Protein AF-A0A9E5HRY0-F1 (afdb_monomer_lite)

Sequence (60 aa):
DKDSDTKALEGDLSAALGMRVSVDHKMGTEAGSITISYKTLDQLDDLCALLSATNLDGSK

Radius of gyration: 13.55 Å; chains: 1; bounding box: 24×31×33 Å

Secondary structure (DSSP, 8-state):
---HHHHHHHHHHHHHHSSEEEEEE-TTSS-EEEEEE-SSHHHHHHHHHHHHHTT-TT--

pLDDT: mean 85.16, std 12.44, range [45.06, 94.38]

Structure (mmCIF, N/CA/C/O backbone):
data_AF-A0A9E5HRY0-F1
#
_entry.id   AF-A0A9E5HRY0-F1
#
loop_
_atom_site.group_PDB
_atom_site.id
_atom_site.type_symbol
_atom_site.label_atom_id
_atom_site.label_alt_id
_atom_site.label_comp_id
_atom_site.label_asym_id
_atom_site.label_entity_id
_atom_site.label_seq_id
_atom_site.pdbx_PDB_ins_code
_atom_site.Cartn_x
_atom_site.Cartn_y
_atom_site.Cartn_z
_atom_site.occupancy
_atom_site.B_iso_or_equiv
_atom_site.auth_seq_id
_atom_site.auth_comp_id
_atom_site.auth_asym_id
_atom_site.auth_atom_id
_atom_site.pdbx_PDB_model_num
ATOM 1 N N . ASP A 1 1 ? -0.619 5.491 -19.461 1.00 63.44 1 ASP A N 1
ATOM 2 C CA . ASP A 1 1 ? -1.721 4.571 -19.134 1.00 63.44 1 ASP A CA 1
ATOM 3 C C . ASP A 1 1 ? -1.200 3.423 -18.298 1.00 63.44 1 ASP A C 1
ATOM 5 O O . ASP A 1 1 ? -0.102 2.963 -18.578 1.00 63.44 1 ASP A O 1
ATOM 9 N N . LYS A 1 2 ? -1.952 2.999 -17.277 1.00 76.81 2 LYS A N 1
ATOM 10 C CA . LYS A 1 2 ? -1.685 1.736 -16.568 1.00 76.81 2 LYS A CA 1
ATOM 11 C C . LYS A 1 2 ? -2.328 0.586 -17.345 1.00 76.81 2 LYS A C 1
ATOM 13 O O . LYS A 1 2 ? -3.455 0.752 -17.827 1.00 76.81 2 LYS A O 1
ATOM 18 N N . ASP A 1 3 ? -1.627 -0.538 -17.448 1.00 84.69 3 ASP A N 1
ATOM 19 C CA . ASP A 1 3 ? -2.125 -1.768 -18.064 1.00 84.69 3 ASP A CA 1
ATOM 20 C C . ASP A 1 3 ? -3.307 -2.359 -17.272 1.00 84.69 3 ASP A C 1
ATOM 22 O O . ASP A 1 3 ? -3.559 -2.000 -16.116 1.00 84.69 3 ASP A O 1
ATOM 26 N N . SER A 1 4 ? -4.092 -3.212 -17.932 1.00 86.69 4 SER A N 1
ATOM 27 C CA . SER A 1 4 ? -5.274 -3.847 -17.337 1.00 86.69 4 SER A CA 1
ATOM 28 C C . SER A 1 4 ? -4.931 -4.696 -16.122 1.00 86.69 4 SER A C 1
ATOM 30 O O . SER A 1 4 ? -5.713 -4.731 -15.173 1.00 86.69 4 SER A O 1
ATOM 32 N N . ASP A 1 5 ? -3.768 -5.337 -16.141 1.00 87.00 5 ASP A N 1
ATOM 33 C CA . ASP A 1 5 ? -3.385 -6.342 -15.157 1.00 87.00 5 ASP A CA 1
ATOM 34 C C . ASP A 1 5 ? -2.993 -5.649 -13.846 1.00 87.00 5 ASP A C 1
ATOM 36 O O . ASP A 1 5 ? -3.482 -6.011 -12.776 1.00 87.00 5 ASP A O 1
ATOM 40 N N . THR A 1 6 ? -2.241 -4.546 -13.935 1.00 89.06 6 THR A N 1
ATOM 41 C CA . THR A 1 6 ? -1.944 -3.656 -12.805 1.00 89.06 6 THR A CA 1
ATOM 42 C C . THR A 1 6 ? -3.224 -3.097 -12.175 1.00 89.06 6 THR A C 1
ATOM 44 O O . THR A 1 6 ? -3.346 -3.070 -10.951 1.00 89.06 6 THR A O 1
ATOM 47 N N . LYS A 1 7 ? -4.208 -2.676 -12.984 1.00 89.94 7 LYS A N 1
ATOM 48 C CA . LYS A 1 7 ? -5.495 -2.165 -12.468 1.00 89.94 7 LYS A CA 1
ATOM 49 C C . LYS A 1 7 ? -6.319 -3.250 -11.770 1.00 89.94 7 LYS A C 1
ATOM 51 O O . LYS A 1 7 ? -6.969 -2.963 -10.767 1.00 89.94 7 LYS A O 1
ATOM 56 N N . ALA A 1 8 ? -6.313 -4.474 -12.296 1.00 92.19 8 ALA A N 1
ATOM 57 C CA . ALA A 1 8 ? -7.001 -5.601 -11.673 1.00 92.19 8 ALA A CA 1
ATOM 58 C C . ALA A 1 8 ? -6.375 -5.935 -10.311 1.00 92.19 8 ALA A C 1
ATOM 60 O O . ALA A 1 8 ? -7.088 -6.014 -9.313 1.00 92.19 8 ALA A O 1
ATOM 61 N N . LEU A 1 9 ? -5.040 -5.993 -10.250 1.00 90.75 9 LEU A N 1
ATOM 62 C CA . LEU A 1 9 ? -4.299 -6.248 -9.016 1.00 90.75 9 LEU A CA 1
ATOM 63 C C . LEU A 1 9 ? -4.594 -5.204 -7.926 1.00 90.75 9 LEU A C 1
ATOM 65 O O . LEU A 1 9 ? -4.783 -5.555 -6.764 1.00 90.75 9 LEU A O 1
ATOM 69 N N . GLU A 1 10 ? -4.672 -3.919 -8.287 1.00 92.75 10 GLU A N 1
ATOM 70 C CA . GLU A 1 10 ? -5.082 -2.855 -7.358 1.00 92.75 10 GLU A CA 1
ATOM 71 C C . GLU A 1 10 ? -6.476 -3.105 -6.769 1.00 92.75 10 GLU A C 1
ATOM 73 O O . GLU A 1 10 ? -6.685 -2.906 -5.569 1.00 92.75 10 GLU A O 1
ATOM 78 N N . GLY A 1 11 ? -7.426 -3.527 -7.608 1.00 92.62 11 GLY A N 1
ATOM 79 C CA . GLY A 1 11 ? -8.796 -3.833 -7.205 1.00 92.62 11 GLY A CA 1
ATOM 80 C C . GLY A 1 11 ? -8.864 -5.008 -6.236 1.00 92.62 11 GLY A C 1
ATOM 81 O O . GLY A 1 11 ? -9.461 -4.880 -5.166 1.00 92.62 11 GLY A O 1
ATOM 82 N N . ASP A 1 12 ? -8.192 -6.107 -6.570 1.00 92.06 12 ASP A N 1
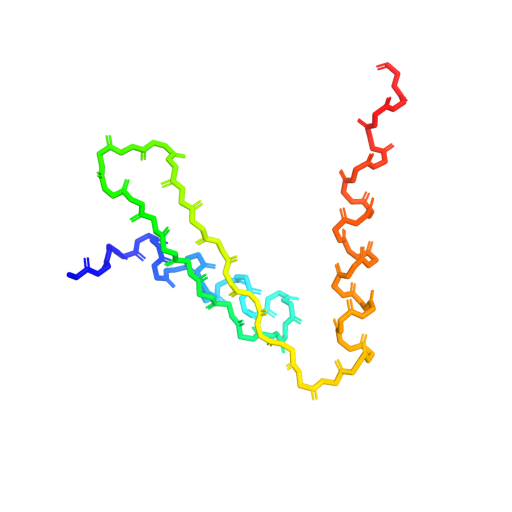ATOM 83 C CA . ASP A 1 12 ? -8.170 -7.322 -5.754 1.00 92.06 12 ASP A CA 1
ATOM 84 C C . ASP A 1 12 ? -7.509 -7.072 -4.396 1.00 92.06 12 ASP A C 1
ATOM 86 O O . ASP A 1 12 ? -8.071 -7.414 -3.352 1.00 92.06 12 ASP A O 1
ATOM 90 N N . LEU A 1 13 ? -6.354 -6.396 -4.384 1.00 90.94 13 LEU A N 1
ATOM 91 C CA . LEU A 1 13 ? -5.668 -6.033 -3.144 1.00 90.94 13 LEU A CA 1
ATOM 92 C C . LEU A 1 13 ? -6.507 -5.069 -2.301 1.00 90.94 13 LEU A C 1
ATOM 94 O O . LEU A 1 13 ? -6.574 -5.217 -1.081 1.00 90.94 13 LEU A O 1
ATOM 98 N N . SER A 1 14 ? -7.185 -4.107 -2.932 1.00 92.31 14 SER A N 1
ATOM 99 C CA . SER A 1 14 ? -8.060 -3.183 -2.206 1.00 92.31 14 SER A CA 1
ATOM 100 C C . SER A 1 14 ? -9.268 -3.895 -1.592 1.00 92.31 14 SER A C 1
ATOM 102 O O . SER A 1 14 ? -9.661 -3.578 -0.470 1.00 92.31 14 SER A O 1
ATOM 104 N N . ALA A 1 15 ? -9.845 -4.871 -2.298 1.00 92.19 15 ALA A N 1
ATOM 105 C CA . ALA A 1 15 ? -10.960 -5.673 -1.804 1.00 92.19 15 ALA A CA 1
ATOM 106 C C . ALA A 1 15 ? -10.539 -6.601 -0.655 1.00 92.19 15 ALA A C 1
ATOM 108 O O . ALA A 1 15 ? -11.262 -6.707 0.333 1.00 92.19 15 ALA A O 1
ATOM 109 N N . ALA A 1 16 ? -9.362 -7.225 -0.756 1.00 88.81 16 ALA A N 1
ATOM 110 C CA . ALA A 1 16 ? -8.830 -8.113 0.275 1.00 88.81 16 ALA A CA 1
ATOM 111 C C . ALA A 1 16 ? -8.444 -7.362 1.559 1.00 88.81 16 ALA A C 1
ATOM 113 O O . ALA A 1 16 ? -8.705 -7.842 2.659 1.00 88.81 16 ALA A O 1
ATOM 114 N N . LEU A 1 17 ? -7.835 -6.179 1.424 1.00 88.19 17 LEU A N 1
ATOM 115 C CA . LEU A 1 17 ? -7.350 -5.388 2.558 1.00 88.19 17 LEU A CA 1
ATOM 116 C C . LEU A 1 17 ? -8.408 -4.438 3.138 1.00 88.19 17 LEU A C 1
ATOM 118 O O . LEU A 1 17 ? -8.223 -3.909 4.230 1.00 88.19 17 LEU A O 1
ATOM 122 N N . GLY A 1 18 ? -9.480 -4.140 2.398 1.00 90.69 18 GLY A N 1
ATOM 123 C CA . GLY A 1 18 ? -10.429 -3.080 2.764 1.00 90.69 18 GLY A CA 1
ATOM 124 C C . GLY A 1 18 ? -9.801 -1.675 2.790 1.00 90.69 18 GLY A C 1
ATOM 125 O O . GLY A 1 18 ? -10.371 -0.735 3.352 1.00 90.69 18 GLY A O 1
ATOM 126 N N . MET A 1 19 ? -8.619 -1.523 2.190 1.00 92.75 19 MET A N 1
ATOM 127 C CA . MET A 1 19 ? -7.813 -0.302 2.139 1.00 92.75 19 MET A CA 1
ATOM 128 C C . MET A 1 19 ? -7.584 0.106 0.686 1.00 92.75 19 MET A C 1
ATOM 130 O O . MET A 1 19 ? -7.677 -0.714 -0.221 1.00 92.75 19 MET A O 1
ATOM 134 N N . ARG A 1 20 ? -7.275 1.382 0.434 1.00 92.94 20 ARG A N 1
ATOM 135 C CA . ARG A 1 20 ? -6.988 1.824 -0.936 1.00 92.94 20 ARG A CA 1
ATOM 136 C C . ARG A 1 20 ? -5.575 1.397 -1.316 1.00 92.94 20 ARG A C 1
ATOM 138 O O . ARG A 1 20 ? -4.624 1.837 -0.673 1.00 92.94 20 ARG A O 1
ATOM 145 N N . VAL A 1 21 ? -5.448 0.624 -2.388 1.00 94.25 21 VAL A N 1
ATOM 146 C CA . VAL A 1 21 ? -4.159 0.192 -2.933 1.00 94.25 21 VAL A CA 1
ATOM 147 C C . VAL A 1 21 ? -3.913 0.855 -4.284 1.00 94.25 21 VAL A C 1
ATOM 149 O O . VAL A 1 21 ? -4.814 0.975 -5.110 1.00 94.25 21 VAL A O 1
ATOM 152 N N . SER A 1 22 ? -2.684 1.316 -4.493 1.00 93.06 22 SER A N 1
ATOM 153 C CA . SER A 1 22 ? -2.183 1.792 -5.779 1.00 93.06 22 SER A CA 1
ATOM 154 C C . SER A 1 22 ? -0.885 1.070 -6.095 1.00 93.06 22 SER A C 1
ATOM 156 O O . SER A 1 22 ? 0.030 1.050 -5.276 1.00 93.06 22 SER A O 1
ATOM 158 N N . VAL A 1 23 ? -0.784 0.534 -7.299 1.00 91.44 23 VAL A N 1
ATOM 159 C CA . VAL A 1 23 ? 0.397 -0.125 -7.838 1.00 91.44 23 VAL A CA 1
ATOM 160 C C . VAL A 1 23 ? 0.950 0.757 -8.949 1.00 91.44 23 VAL A C 1
ATOM 162 O O . VAL A 1 23 ? 0.242 1.151 -9.877 1.00 91.44 23 VAL A O 1
ATOM 165 N N . ASP A 1 24 ? 2.221 1.110 -8.831 1.00 90.38 24 ASP A N 1
ATOM 166 C CA . ASP A 1 24 ? 2.982 1.777 -9.878 1.00 90.38 24 ASP A CA 1
ATOM 167 C C . ASP A 1 24 ? 4.063 0.819 -10.370 1.00 90.38 24 ASP A C 1
ATOM 169 O O . ASP A 1 24 ? 5.128 0.675 -9.762 1.00 90.38 24 ASP A O 1
ATOM 173 N N . HIS A 1 25 ? 3.735 0.096 -11.436 1.00 88.50 25 HIS A N 1
ATOM 174 C CA . HIS A 1 25 ? 4.633 -0.852 -12.074 1.00 88.50 25 HIS A CA 1
ATOM 175 C C . HIS A 1 25 ? 5.446 -0.152 -13.170 1.00 88.50 25 HIS A C 1
ATOM 177 O O . HIS A 1 25 ? 4.891 0.501 -14.058 1.00 88.50 25 HIS A O 1
ATOM 183 N N . LYS A 1 26 ? 6.778 -0.288 -13.130 1.00 86.56 26 LYS A N 1
ATOM 184 C CA . LYS A 1 26 ? 7.655 0.320 -14.135 1.00 86.56 26 LYS A CA 1
ATOM 185 C C . LYS A 1 26 ? 7.731 -0.586 -15.359 1.00 86.56 26 LYS A C 1
ATOM 187 O O . LYS A 1 26 ? 8.438 -1.593 -15.343 1.00 86.56 26 LYS A O 1
ATOM 192 N N . MET A 1 27 ? 7.041 -0.187 -16.430 1.00 82.75 27 MET A N 1
ATOM 193 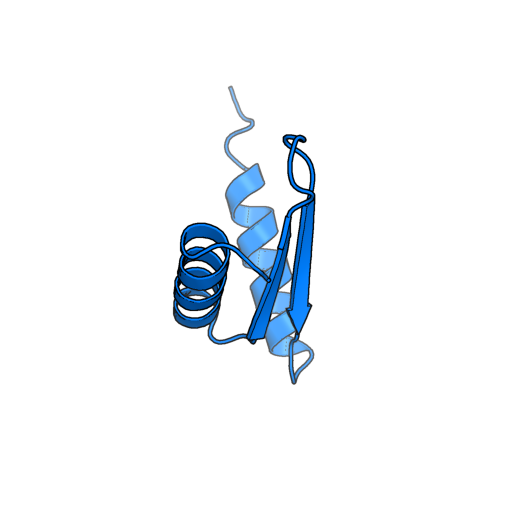C CA . MET A 1 27 ? 7.028 -0.917 -17.703 1.00 82.75 27 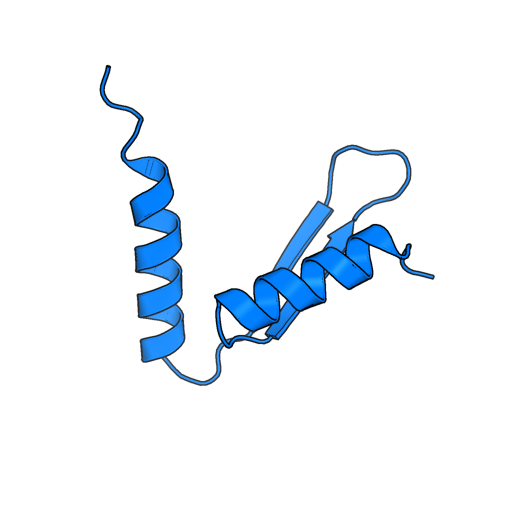MET A CA 1
ATOM 194 C C . MET A 1 27 ? 8.443 -1.263 -18.186 1.00 82.75 27 MET A C 1
ATOM 196 O O . MET A 1 27 ? 9.340 -0.419 -18.176 1.00 82.75 27 MET A O 1
ATOM 200 N N . GLY A 1 28 ? 8.620 -2.503 -18.647 1.00 84.25 28 GLY A N 1
ATOM 201 C CA . GLY A 1 28 ? 9.909 -3.009 -19.125 1.00 84.25 28 GLY A CA 1
ATOM 202 C C . GLY A 1 28 ? 10.877 -3.421 -18.013 1.00 84.25 28 GLY A C 1
ATOM 203 O O . GLY A 1 28 ? 12.033 -3.720 -18.300 1.00 84.25 28 GLY A O 1
ATOM 204 N N . THR A 1 29 ? 10.424 -3.447 -16.758 1.00 85.50 29 THR A N 1
ATOM 205 C CA . THR A 1 29 ? 11.191 -3.955 -15.619 1.00 85.50 29 THR A CA 1
ATOM 206 C C . THR A 1 29 ? 10.321 -4.862 -14.760 1.00 85.50 29 THR A C 1
ATOM 208 O O . THR A 1 29 ? 9.101 -4.768 -14.789 1.00 85.50 29 THR A O 1
ATOM 211 N N . GLU A 1 30 ? 10.943 -5.693 -13.932 1.00 85.88 30 GLU A N 1
ATOM 212 C CA . GLU A 1 30 ? 10.240 -6.460 -12.893 1.00 85.88 30 GLU A CA 1
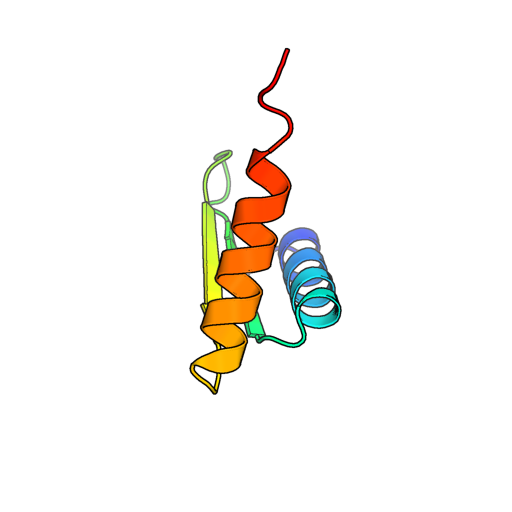ATOM 213 C C . GLU A 1 30 ? 10.055 -5.644 -11.599 1.00 85.88 30 GLU A C 1
ATOM 215 O O . GLU A 1 30 ? 9.687 -6.177 -10.556 1.00 85.88 30 GLU A O 1
ATOM 220 N N . ALA A 1 31 ? 10.328 -4.336 -11.643 1.00 89.25 31 ALA A N 1
ATOM 221 C CA . ALA A 1 31 ? 10.280 -3.461 -10.485 1.00 89.25 31 ALA A CA 1
ATOM 222 C C . ALA A 1 31 ? 9.008 -2.606 -10.471 1.00 89.25 31 ALA A C 1
ATOM 224 O O . ALA A 1 31 ? 8.489 -2.159 -11.495 1.00 89.25 31 ALA A O 1
ATOM 225 N N . GLY A 1 32 ? 8.535 -2.304 -9.269 1.00 89.19 32 GLY A N 1
ATOM 226 C CA . GLY A 1 32 ? 7.402 -1.419 -9.057 1.00 89.19 32 GLY A CA 1
ATOM 227 C C . GLY A 1 32 ? 7.330 -0.952 -7.615 1.00 89.19 32 GLY A C 1
ATOM 228 O O . GLY A 1 32 ? 8.160 -1.311 -6.780 1.00 89.19 32 GLY A O 1
ATOM 229 N N . SER A 1 33 ? 6.330 -0.133 -7.333 1.00 91.62 33 SER A N 1
ATOM 230 C CA . SER A 1 33 ? 5.996 0.287 -5.980 1.00 91.62 33 SER A CA 1
ATOM 231 C C . SER A 1 33 ? 4.519 0.052 -5.713 1.00 91.62 33 SER A C 1
ATOM 233 O O . SER A 1 33 ? 3.682 0.193 -6.604 1.00 91.62 33 SER A O 1
ATOM 235 N N . ILE A 1 34 ? 4.205 -0.319 -4.477 1.00 91.31 34 ILE A N 1
ATOM 236 C CA . ILE A 1 34 ? 2.834 -0.469 -4.002 1.00 91.31 34 ILE A CA 1
ATOM 237 C C . ILE A 1 34 ? 2.638 0.546 -2.884 1.00 91.31 34 ILE A C 1
ATOM 239 O O . ILE A 1 34 ? 3.445 0.638 -1.963 1.00 91.31 34 ILE A O 1
ATOM 243 N N . THR A 1 35 ? 1.571 1.327 -2.980 1.00 93.44 35 THR A N 1
ATOM 244 C CA . THR A 1 35 ? 1.161 2.305 -1.974 1.00 93.44 35 THR A CA 1
ATOM 245 C C . THR A 1 35 ? -0.180 1.881 -1.401 1.00 93.44 35 THR A C 1
ATOM 247 O O . THR A 1 35 ? -1.159 1.765 -2.137 1.00 93.44 35 THR A O 1
ATOM 250 N N . ILE A 1 36 ? -0.233 1.680 -0.085 1.00 93.25 36 ILE A N 1
ATOM 251 C CA . ILE A 1 36 ? -1.453 1.326 0.645 1.00 93.25 36 ILE A CA 1
ATOM 252 C C . ILE A 1 36 ? -1.824 2.514 1.528 1.00 93.25 36 ILE A C 1
ATOM 254 O O . ILE A 1 36 ? -1.017 2.977 2.329 1.00 93.25 36 ILE A O 1
ATOM 258 N N . SER A 1 37 ? -3.033 3.044 1.352 1.00 93.88 37 SER A N 1
ATOM 259 C CA . SER A 1 37 ? -3.546 4.158 2.153 1.00 93.88 37 SER A CA 1
ATOM 260 C C . SER A 1 37 ? -4.536 3.651 3.196 1.00 93.88 37 SER A C 1
ATOM 262 O O . SER A 1 37 ? -5.609 3.147 2.850 1.00 93.88 37 SER A O 1
ATOM 264 N N . TYR A 1 38 ? -4.183 3.842 4.464 1.00 93.69 38 TYR A N 1
ATOM 265 C CA . TYR A 1 38 ? -5.024 3.571 5.626 1.00 93.69 38 TYR A CA 1
ATOM 266 C C . TYR A 1 38 ? -5.701 4.858 6.119 1.00 93.69 38 TYR A C 1
ATOM 268 O O . TYR A 1 38 ? -5.220 5.968 5.883 1.00 93.69 38 TYR A O 1
ATOM 276 N N . LYS A 1 39 ? -6.844 4.717 6.794 1.00 92.94 39 LYS A N 1
ATOM 277 C CA . LYS A 1 39 ? -7.608 5.840 7.369 1.00 92.94 39 LYS A CA 1
ATOM 278 C C . LYS A 1 39 ? -7.439 5.967 8.880 1.00 92.94 39 LYS A C 1
ATOM 280 O O . LYS A 1 39 ? -7.686 7.042 9.420 1.00 92.94 39 LYS A O 1
ATOM 285 N N . THR A 1 40 ? -7.051 4.889 9.553 1.00 94.38 40 THR A N 1
ATOM 286 C CA . THR A 1 40 ? -6.890 4.822 11.011 1.00 94.38 40 THR A CA 1
ATOM 287 C C . THR A 1 40 ? -5.594 4.103 11.370 1.00 94.38 40 THR A C 1
ATOM 289 O O . THR A 1 40 ? -5.052 3.363 10.550 1.00 94.38 40 THR A O 1
ATOM 292 N N . LEU A 1 41 ? -5.091 4.326 12.589 1.00 94.31 41 LEU A N 1
ATOM 293 C CA . LEU A 1 41 ? -3.919 3.599 13.087 1.00 94.31 41 LEU A CA 1
ATOM 294 C C . LEU A 1 41 ? -4.208 2.099 13.222 1.00 94.31 41 LEU A C 1
ATOM 296 O O . LEU A 1 41 ? -3.359 1.304 12.854 1.00 94.31 41 LEU A O 1
ATOM 300 N N . ASP A 1 42 ? -5.433 1.720 13.590 1.00 92.75 42 ASP A N 1
ATOM 301 C CA . ASP A 1 42 ? -5.840 0.310 13.649 1.00 92.75 42 ASP A CA 1
ATOM 302 C C . ASP A 1 42 ? -5.663 -0.399 12.293 1.00 92.75 42 ASP A C 1
ATOM 304 O O . ASP A 1 42 ? -5.135 -1.501 12.226 1.00 92.75 42 ASP A O 1
ATOM 308 N N . GLN A 1 43 ? -6.015 0.264 11.182 1.00 92.44 43 GLN A N 1
ATOM 309 C CA . GLN A 1 43 ? -5.795 -0.287 9.839 1.00 92.44 43 GLN A CA 1
ATOM 310 C C . GLN A 1 43 ? -4.309 -0.430 9.489 1.00 92.44 43 GLN A C 1
ATOM 312 O O . GLN A 1 43 ? -3.938 -1.339 8.747 1.00 92.44 43 GLN A O 1
ATOM 317 N N . LEU A 1 44 ? -3.459 0.473 9.989 1.00 92.81 44 LEU A N 1
ATOM 318 C CA . LEU A 1 44 ? -2.012 0.349 9.836 1.00 92.81 44 LEU A CA 1
ATOM 319 C C . LEU A 1 44 ? -1.487 -0.849 10.637 1.00 92.81 44 LEU A C 1
ATOM 321 O O . LEU A 1 44 ? -0.653 -1.592 10.121 1.00 92.81 44 LEU A O 1
ATOM 325 N N . ASP A 1 45 ? -1.982 -1.053 11.855 1.00 91.44 45 ASP A N 1
ATOM 326 C CA . ASP A 1 45 ? -1.592 -2.178 12.704 1.00 91.44 45 ASP A CA 1
ATOM 327 C C . ASP A 1 45 ? -2.028 -3.515 12.086 1.00 91.44 45 ASP A C 1
ATOM 329 O O . ASP A 1 45 ? -1.206 -4.425 11.957 1.00 91.44 45 ASP A O 1
ATOM 333 N N . ASP A 1 46 ? -3.269 -3.606 11.599 1.00 90.56 46 ASP A N 1
ATOM 334 C CA . ASP A 1 46 ? -3.786 -4.771 10.868 1.00 90.56 46 ASP A CA 1
ATOM 335 C C . ASP A 1 46 ? -2.945 -5.070 9.617 1.00 90.56 46 ASP A C 1
ATOM 337 O O . ASP A 1 46 ? -2.586 -6.222 9.351 1.00 90.56 46 ASP A O 1
ATOM 341 N N . LEU A 1 47 ? -2.573 -4.029 8.860 1.00 89.94 47 LEU A N 1
ATOM 342 C CA . LEU A 1 47 ? -1.694 -4.159 7.698 1.00 89.94 47 LEU A CA 1
ATOM 343 C C . LEU A 1 47 ? -0.311 -4.692 8.095 1.00 89.94 47 LEU A C 1
ATOM 345 O O . LEU A 1 47 ? 0.204 -5.612 7.456 1.00 89.94 47 LEU A O 1
ATOM 349 N N . CYS A 1 48 ? 0.294 -4.138 9.148 1.00 90.56 48 CYS A N 1
ATOM 350 C CA . CYS A 1 48 ? 1.587 -4.591 9.658 1.00 90.56 48 CYS A CA 1
ATOM 351 C C . CYS A 1 48 ? 1.529 -6.053 10.118 1.00 90.56 48 CYS A C 1
ATOM 353 O O . CYS A 1 48 ? 2.448 -6.825 9.830 1.00 90.56 48 CYS A O 1
ATOM 355 N N . ALA A 1 49 ? 0.449 -6.447 10.797 1.00 89.56 49 ALA A N 1
ATOM 356 C CA . ALA A 1 49 ? 0.230 -7.815 11.250 1.00 89.56 49 ALA A CA 1
ATOM 357 C C . ALA A 1 49 ? 0.113 -8.786 10.068 1.00 89.56 49 ALA A C 1
ATOM 359 O O . ALA A 1 49 ? 0.776 -9.824 10.063 1.00 89.56 49 ALA A O 1
ATOM 360 N N . LEU A 1 50 ? -0.656 -8.425 9.035 1.00 86.19 50 LEU A N 1
ATOM 361 C CA . LEU A 1 50 ? -0.811 -9.235 7.827 1.00 86.19 50 LEU A CA 1
ATOM 362 C C . LEU A 1 50 ? 0.521 -9.424 7.086 1.00 86.19 50 LEU A C 1
ATOM 364 O O . LEU A 1 50 ? 0.878 -10.549 6.741 1.00 86.19 50 LEU A O 1
ATOM 368 N N . LEU A 1 51 ? 1.279 -8.342 6.884 1.00 86.19 51 LEU A N 1
ATOM 369 C CA . LEU A 1 51 ? 2.589 -8.397 6.222 1.00 86.19 51 LEU A CA 1
ATOM 370 C C . LEU A 1 51 ? 3.618 -9.194 7.037 1.00 86.19 51 LEU A C 1
ATOM 372 O O . LEU A 1 51 ? 4.486 -9.867 6.476 1.00 86.19 51 LEU A O 1
ATOM 376 N N . SER A 1 52 ? 3.527 -9.148 8.366 1.00 86.06 52 SER A N 1
ATOM 377 C CA . SER A 1 52 ? 4.390 -9.936 9.252 1.00 86.06 52 SER A CA 1
ATOM 378 C C . SER A 1 52 ? 4.025 -11.421 9.229 1.00 86.06 52 SER A C 1
ATOM 380 O O . SER A 1 52 ? 4.917 -12.268 9.250 1.00 86.06 52 SER A O 1
ATOM 382 N N . ALA A 1 53 ? 2.733 -11.752 9.125 1.00 75.50 53 ALA A N 1
ATOM 383 C CA . ALA A 1 53 ? 2.251 -13.131 9.081 1.00 75.50 53 ALA A CA 1
ATOM 384 C C . ALA A 1 53 ? 2.766 -13.897 7.851 1.00 75.50 53 ALA A C 1
ATOM 386 O O . ALA A 1 53 ? 3.104 -15.074 7.960 1.00 75.50 53 ALA A O 1
ATOM 387 N N . THR A 1 54 ? 2.908 -13.228 6.703 1.00 62.22 54 THR A N 1
ATOM 388 C CA . THR A 1 54 ? 3.462 -13.837 5.481 1.00 62.22 54 THR A CA 1
ATOM 389 C C . THR A 1 54 ? 4.967 -14.122 5.543 1.00 62.22 54 THR A C 1
ATOM 391 O O . THR A 1 54 ? 5.465 -14.878 4.717 1.00 62.22 54 THR A O 1
ATOM 394 N N . ASN A 1 55 ? 5.696 -13.572 6.523 1.00 56.66 55 ASN A N 1
ATOM 395 C CA . ASN A 1 55 ? 7.144 -13.769 6.685 1.00 56.66 55 ASN A CA 1
ATOM 396 C C . ASN A 1 55 ? 7.519 -14.872 7.697 1.00 56.66 55 ASN A C 1
ATOM 398 O O . ASN A 1 55 ? 8.699 -15.048 8.000 1.00 56.66 55 ASN A O 1
ATOM 402 N N . LEU A 1 56 ? 6.550 -15.623 8.236 1.00 52.78 56 LEU A N 1
ATOM 403 C CA . LEU A 1 56 ? 6.818 -16.671 9.232 1.00 52.78 56 LEU A CA 1
ATOM 404 C C . LEU A 1 56 ? 7.074 -18.068 8.642 1.00 52.78 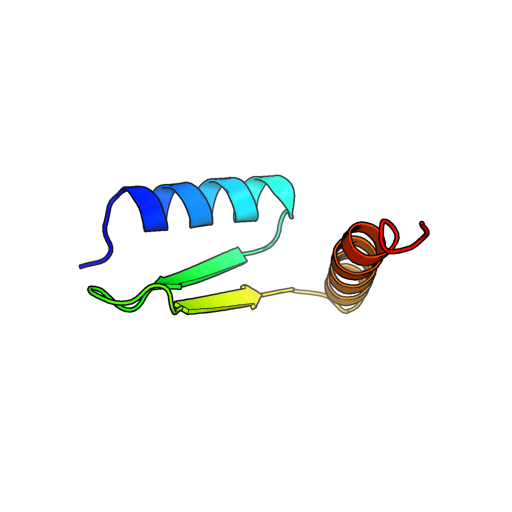56 LEU A C 1
ATOM 406 O O . LEU A 1 56 ? 7.497 -18.952 9.385 1.00 52.78 56 LEU A O 1
ATOM 410 N N . ASP A 1 57 ? 6.951 -18.261 7.325 1.00 55.78 57 ASP A N 1
ATOM 411 C CA . ASP A 1 57 ? 7.427 -19.480 6.641 1.00 55.78 57 ASP A CA 1
ATOM 412 C C . ASP A 1 57 ? 8.911 -19.363 6.235 1.00 55.78 57 ASP A C 1
ATOM 414 O O . ASP A 1 57 ? 9.320 -19.632 5.113 1.00 55.78 57 ASP A O 1
ATOM 418 N N . GLY A 1 58 ? 9.731 -18.870 7.167 1.00 54.44 58 GLY A N 1
ATOM 419 C CA . GLY A 1 58 ? 11.196 -18.887 7.091 1.00 54.44 58 GLY A CA 1
ATOM 420 C C . GLY A 1 58 ? 11.822 -19.932 8.019 1.00 54.44 58 GLY A C 1
ATOM 421 O O . GLY A 1 58 ? 13.033 -19.930 8.222 1.00 54.44 58 GLY A O 1
ATOM 422 N N . SER A 1 59 ? 11.006 -20.798 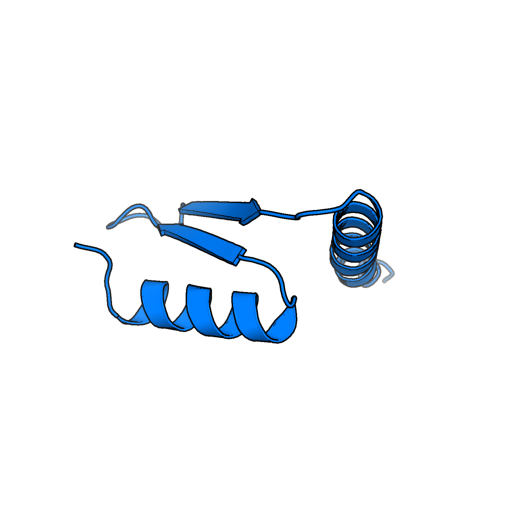8.632 1.00 52.22 59 SER A N 1
ATOM 423 C CA . SER A 1 59 ? 11.458 -21.879 9.511 1.00 52.22 59 SER A CA 1
ATOM 424 C C . SER A 1 59 ? 11.249 -23.250 8.867 1.00 52.22 59 SER A C 1
ATOM 426 O O . SER A 1 59 ? 10.376 -24.003 9.299 1.00 52.22 59 SER A O 1
ATOM 428 N N . LYS A 1 60 ? 12.092 -23.585 7.882 1.00 45.06 60 LYS A N 1
ATOM 429 C CA . LYS A 1 60 ? 13.002 -24.752 7.901 1.00 45.06 60 LYS A CA 1
ATOM 430 C C . LYS A 1 60 ? 13.771 -24.905 6.595 1.00 45.06 60 LYS A C 1
ATOM 432 O O . LYS A 1 60 ? 13.133 -24.872 5.525 1.00 45.06 60 LYS A O 1
#

Foldseek 3Di:
DDDPVQVVVQVVVCVVLVWRKHWADDPPDPDTDIDTDDDDVVSVVVVVVVVVVVVVVPDD